Protein AF-A0A672J7B6-F1 (afdb_monomer_lite)

Secondary structure (DSSP, 8-state):
-----GGGGGG-EE-S---SSS---PPEEPPPTTEE-SSSBSPPPEEPP-TTTTTEEEEE--BTTBPPEEEEEPP-

InterPro domains:
  IPR001368 TNFR/NGFR cysteine-rich region [PF00020] (31-70)
  IPR001368 TNFR/NGFR cysteine-rich region [PS00652] (31-70)
  IPR001368 TNFR/NGFR cysteine-rich region [PS50050] (30-70)
  IPR001368 TNFR/NGFR cysteine-rich region [SM00208] (31-70)
  IPR047526 Tumor necrosis factor receptor superfamily member 19/27/EDAR [PTHR12120] (17-75)

pLDDT: mean 71.68, std 20.48, range [39.72, 97.25]

Structure (mmCIF, N/CA/C/O backbone):
data_AF-A0A672J7B6-F1
#
_entry.id   AF-A0A672J7B6-F1
#
loop_
_atom_site.group_PDB
_atom_site.id
_atom_site.type_symbol
_atom_site.label_atom_id
_atom_site.label_alt_id
_atom_site.label_comp_id
_atom_site.label_asym_id
_atom_site.label_entity_id
_atom_site.label_seq_id
_atom_site.pdbx_PDB_ins_code
_atom_site.Cartn_x
_atom_site.Cartn_y
_atom_site.Cartn_z
_atom_site.occupancy
_atom_site.B_iso_or_equiv
_atom_site.auth_seq_id
_atom_site.auth_comp_id
_atom_site.auth_asym_id
_atom_site.auth_atom_id
_atom_site.pdbx_PDB_model_num
ATOM 1 N N . MET A 1 1 ? 13.528 -19.540 -8.569 1.00 42.88 1 MET A N 1
ATOM 2 C CA . MET A 1 1 ? 14.124 -18.300 -9.129 1.00 42.88 1 MET A CA 1
ATOM 3 C C . MET A 1 1 ? 13.057 -17.739 -10.034 1.00 42.88 1 MET A C 1
ATOM 5 O O . MET A 1 1 ? 13.129 -17.854 -11.251 1.00 42.88 1 MET A O 1
ATOM 9 N N . ASP A 1 2 ? 11.974 -17.305 -9.410 1.00 41.06 2 ASP A N 1
ATOM 10 C CA . ASP A 1 2 ? 10.717 -17.079 -10.097 1.00 41.06 2 ASP A CA 1
ATOM 11 C C . ASP A 1 2 ? 10.774 -15.661 -10.642 1.00 41.06 2 ASP A C 1
ATOM 13 O O . ASP A 1 2 ? 10.568 -14.689 -9.919 1.00 41.06 2 ASP A O 1
ATOM 17 N N . ALA A 1 3 ? 11.191 -15.566 -11.906 1.00 40.09 3 ALA A N 1
ATOM 18 C CA . ALA A 1 3 ? 11.141 -14.343 -12.682 1.00 40.09 3 ALA A CA 1
ATOM 19 C C . ALA A 1 3 ? 9.686 -13.866 -12.687 1.00 40.09 3 ALA A C 1
ATOM 21 O O . ALA A 1 3 ? 8.818 -14.469 -13.321 1.00 40.09 3 ALA A O 1
ATOM 22 N N . LEU A 1 4 ? 9.411 -12.828 -11.902 1.00 47.78 4 LEU A N 1
ATOM 23 C CA . LEU A 1 4 ? 8.099 -12.209 -11.865 1.00 47.78 4 LEU A CA 1
ATOM 24 C C . LEU A 1 4 ? 7.844 -11.532 -13.222 1.00 47.78 4 LEU A C 1
ATOM 26 O O . LEU A 1 4 ? 8.774 -10.973 -13.811 1.00 47.78 4 LEU A O 1
ATOM 30 N N . PRO A 1 5 ? 6.610 -11.599 -13.741 1.00 43.47 5 PRO A N 1
ATOM 31 C CA . PRO A 1 5 ? 6.271 -11.032 -15.041 1.00 43.47 5 PRO A CA 1
ATOM 32 C C . PRO A 1 5 ? 6.515 -9.511 -15.062 1.00 43.47 5 PRO A C 1
ATOM 34 O O . PRO A 1 5 ? 6.506 -8.857 -14.021 1.00 43.47 5 PRO A O 1
ATOM 37 N N . ALA A 1 6 ? 6.771 -8.934 -16.240 1.00 45.59 6 ALA A N 1
ATOM 38 C CA . ALA A 1 6 ? 7.176 -7.530 -16.407 1.00 45.59 6 ALA A CA 1
ATOM 39 C C . ALA A 1 6 ? 6.169 -6.509 -15.823 1.00 45.59 6 ALA A C 1
ATOM 41 O O . ALA A 1 6 ? 6.547 -5.400 -15.452 1.00 45.59 6 ALA A O 1
ATOM 42 N N . ASP A 1 7 ? 4.902 -6.889 -15.665 1.00 46.50 7 ASP A N 1
ATOM 43 C CA . ASP A 1 7 ? 3.869 -6.136 -14.941 1.00 46.50 7 ASP A CA 1
ATOM 44 C C . ASP A 1 7 ? 4.121 -6.014 -13.421 1.00 46.50 7 ASP A C 1
ATOM 46 O O . ASP A 1 7 ? 3.630 -5.076 -12.789 1.00 46.50 7 ASP A O 1
ATOM 50 N N . ALA A 1 8 ? 4.963 -6.873 -12.836 1.00 45.22 8 ALA A N 1
ATOM 51 C CA . ALA A 1 8 ? 5.434 -6.782 -11.453 1.00 45.22 8 ALA A CA 1
ATOM 52 C C . ALA A 1 8 ? 6.642 -5.837 -11.272 1.00 45.22 8 ALA A C 1
ATOM 54 O O . ALA A 1 8 ? 6.897 -5.384 -10.153 1.00 45.22 8 ALA A O 1
ATOM 55 N N . CYS A 1 9 ? 7.356 -5.468 -12.349 1.00 49.44 9 CYS A N 1
ATOM 56 C CA . CYS A 1 9 ? 8.433 -4.461 -12.296 1.00 49.44 9 CYS A CA 1
ATOM 57 C C . CYS A 1 9 ? 7.919 -3.053 -11.965 1.00 49.44 9 CYS A C 1
ATOM 59 O O . CYS A 1 9 ? 8.705 -2.190 -11.577 1.00 49.44 9 CYS A O 1
ATOM 61 N N . LEU A 1 10 ? 6.612 -2.796 -12.086 1.00 53.22 10 LEU A N 1
ATOM 62 C CA . LEU A 1 10 ? 6.043 -1.468 -11.850 1.00 53.22 10 LEU A CA 1
ATOM 63 C C . LEU A 1 10 ? 6.216 -0.989 -10.395 1.00 53.22 10 LEU A C 1
ATOM 65 O O . LEU A 1 10 ? 5.938 0.171 -10.105 1.00 53.22 10 LEU A O 1
ATOM 69 N N . ARG A 1 11 ? 6.595 -1.882 -9.467 1.00 54.03 11 ARG A N 1
ATOM 70 C CA . ARG A 1 11 ? 6.647 -1.623 -8.015 1.00 54.03 11 ARG A CA 1
ATOM 71 C C . ARG A 1 11 ? 7.742 -2.422 -7.288 1.00 54.03 11 ARG A C 1
ATOM 73 O O . ARG A 1 11 ? 7.665 -2.640 -6.082 1.00 54.03 11 ARG A O 1
ATOM 80 N N . ALA A 1 12 ? 8.732 -2.893 -8.039 1.00 54.91 12 ALA A N 1
ATOM 81 C CA . ALA A 1 12 ? 9.886 -3.649 -7.563 1.00 54.91 12 ALA A CA 1
ATOM 82 C C . ALA A 1 12 ? 11.150 -2.774 -7.601 1.00 54.91 12 ALA A C 1
ATOM 84 O O . ALA A 1 12 ? 11.180 -1.755 -8.295 1.00 54.91 12 ALA A O 1
ATOM 85 N N . VAL A 1 13 ? 12.182 -3.171 -6.851 1.00 54.03 13 VAL A N 1
ATOM 86 C CA . VAL A 1 13 ? 13.435 -2.406 -6.735 1.00 54.03 13 VAL A CA 1
ATOM 87 C C . VAL A 1 13 ? 14.465 -2.943 -7.719 1.00 54.03 13 VAL A C 1
ATOM 89 O O . VAL A 1 13 ? 14.599 -4.158 -7.871 1.00 54.03 13 VAL A O 1
ATOM 92 N N . LEU A 1 14 ? 15.209 -2.053 -8.373 1.00 57.84 14 LEU A N 1
ATOM 93 C CA . LEU A 1 14 ? 16.392 -2.421 -9.152 1.00 57.84 14 LEU A CA 1
ATOM 94 C C . LEU A 1 14 ? 17.521 -2.847 -8.199 1.00 57.84 14 LEU A C 1
ATOM 96 O O . LEU A 1 14 ? 18.021 -2.029 -7.430 1.00 57.84 14 LEU A O 1
ATOM 100 N N . LEU A 1 15 ? 17.926 -4.123 -8.243 1.00 52.66 15 LEU A N 1
ATOM 101 C CA . LEU A 1 15 ? 18.988 -4.668 -7.375 1.00 52.66 15 LEU A CA 1
ATOM 102 C C . LEU A 1 15 ? 20.403 -4.512 -7.963 1.00 52.66 15 LEU A C 1
ATOM 104 O O . LEU A 1 15 ? 21.362 -5.047 -7.416 1.00 52.66 15 LEU A O 1
ATOM 108 N N . TRP A 1 16 ? 20.568 -3.764 -9.053 1.00 44.56 16 TRP A N 1
ATOM 109 C CA . TRP A 1 16 ? 21.889 -3.504 -9.616 1.00 44.56 16 TRP A CA 1
ATOM 110 C C . TRP A 1 16 ? 22.099 -2.003 -9.782 1.00 44.56 16 TRP A C 1
ATOM 112 O O . TRP A 1 16 ? 21.364 -1.349 -10.519 1.00 44.56 16 TRP A O 1
ATOM 122 N N . ASP A 1 17 ? 23.110 -1.471 -9.090 1.00 47.59 17 ASP A N 1
ATOM 123 C CA . ASP A 1 17 ? 23.763 -0.217 -9.458 1.00 47.59 17 ASP A CA 1
ATOM 124 C C . ASP A 1 17 ? 24.067 -0.265 -10.961 1.00 47.59 17 ASP A C 1
ATOM 126 O O . ASP A 1 17 ? 24.932 -1.021 -11.412 1.00 47.59 17 ASP A O 1
ATOM 130 N N . CYS A 1 18 ? 23.349 0.535 -11.748 1.00 45.62 18 CYS A N 1
ATOM 131 C CA . CYS A 1 18 ? 23.758 0.878 -13.099 1.00 45.62 18 CYS A CA 1
ATOM 132 C C . CYS A 1 18 ? 25.016 1.748 -12.989 1.00 45.62 18 CYS A C 1
ATOM 134 O O . CYS A 1 18 ? 24.952 2.977 -13.036 1.00 45.62 18 CYS A O 1
ATOM 136 N N . GLY A 1 19 ? 26.170 1.101 -12.813 1.00 39.72 19 GLY A N 1
ATOM 137 C CA . GLY A 1 19 ? 27.451 1.695 -13.153 1.00 39.72 19 GLY A CA 1
ATOM 138 C C . GLY A 1 19 ? 27.371 2.245 -14.577 1.00 39.72 19 GLY A C 1
ATOM 139 O O . GLY A 1 19 ? 26.824 1.612 -15.474 1.00 39.72 19 GLY A O 1
ATOM 140 N N . PHE A 1 20 ? 27.856 3.467 -14.746 1.00 43.56 20 PHE A N 1
ATOM 141 C CA . PHE A 1 20 ? 27.883 4.222 -15.992 1.00 43.56 20 PHE A CA 1
ATOM 142 C C . PHE A 1 20 ? 28.418 3.379 -17.169 1.00 43.56 20 PHE A C 1
ATOM 144 O O . PHE A 1 20 ? 29.622 3.152 -17.262 1.00 43.56 20 PHE A O 1
ATOM 151 N N . GLY A 1 21 ? 27.532 2.951 -18.074 1.00 43.16 21 GLY A N 1
ATOM 152 C CA . GLY A 1 21 ? 27.892 2.324 -19.349 1.00 43.16 21 GLY A CA 1
ATOM 153 C C . GLY A 1 21 ? 27.237 0.962 -19.583 1.00 43.16 21 GLY A C 1
ATOM 154 O O . GLY A 1 21 ? 27.347 0.061 -18.763 1.00 43.16 21 GLY A O 1
ATOM 155 N N . ASP A 1 22 ? 26.635 0.833 -20.763 1.00 40.59 22 ASP A N 1
ATOM 156 C CA . ASP A 1 22 ? 26.003 -0.356 -21.344 1.00 40.59 22 ASP A CA 1
ATOM 157 C C . ASP A 1 22 ? 24.595 -0.711 -20.840 1.00 40.59 22 ASP A C 1
ATOM 159 O O . ASP A 1 22 ? 24.322 -0.841 -19.650 1.00 40.59 22 ASP A O 1
ATOM 163 N N . GLY A 1 23 ? 23.669 -0.832 -21.796 1.00 45.50 23 GLY A N 1
ATOM 164 C CA . GLY A 1 23 ? 22.242 -1.088 -21.597 1.00 45.50 23 GLY A CA 1
ATOM 165 C C . GLY A 1 23 ? 21.945 -2.512 -21.132 1.00 45.50 23 GLY A C 1
ATOM 166 O O . GLY A 1 23 ? 21.273 -3.260 -21.835 1.00 45.50 23 GLY A O 1
ATOM 167 N N . GLY A 1 24 ? 22.452 -2.879 -19.955 1.00 40.72 24 GLY A N 1
ATOM 168 C CA . GLY A 1 24 ? 22.140 -4.129 -19.276 1.00 40.72 24 GLY A CA 1
ATOM 169 C C . GLY A 1 24 ? 20.708 -4.131 -18.746 1.00 40.72 24 GLY A C 1
ATOM 170 O O . GLY A 1 24 ? 20.262 -3.182 -18.101 1.00 40.72 24 GLY A O 1
ATOM 171 N N . GLU A 1 25 ? 19.982 -5.208 -19.025 1.00 48.72 25 GLU A N 1
ATOM 172 C CA . GLU A 1 25 ? 18.614 -5.434 -18.566 1.00 48.72 25 GLU A CA 1
ATOM 173 C C . GLU A 1 25 ? 18.580 -5.445 -17.026 1.00 48.72 25 GLU A C 1
ATOM 175 O O . GLU A 1 25 ? 19.075 -6.368 -16.378 1.00 48.72 25 GLU A O 1
ATOM 180 N N . GLY A 1 26 ? 18.040 -4.386 -16.415 1.00 51.59 26 GLY A N 1
ATOM 181 C CA . GLY A 1 26 ? 17.893 -4.303 -14.964 1.00 51.59 26 GLY A CA 1
ATOM 182 C C . GLY A 1 26 ? 16.956 -5.394 -14.449 1.00 51.59 26 GLY A C 1
ATOM 183 O O . GLY A 1 26 ? 15.817 -5.502 -14.899 1.00 51.59 26 GLY A O 1
ATOM 184 N N . VAL A 1 27 ? 17.414 -6.192 -13.482 1.00 55.62 27 VAL A N 1
ATOM 185 C CA . VAL A 1 27 ? 16.564 -7.196 -12.831 1.00 55.62 27 VAL A CA 1
ATOM 186 C C . VAL A 1 27 ? 15.769 -6.522 -11.718 1.00 55.62 27 VAL A C 1
ATOM 188 O O . VAL A 1 27 ? 16.334 -6.032 -10.737 1.00 55.62 27 VAL A O 1
ATOM 191 N N . CYS A 1 28 ? 14.446 -6.504 -11.864 1.00 62.22 28 CYS A N 1
ATOM 192 C CA . CYS A 1 28 ? 13.544 -6.098 -10.795 1.00 62.22 28 CYS A CA 1
ATOM 193 C C . CYS A 1 28 ? 13.403 -7.229 -9.779 1.00 62.22 28 CYS A C 1
ATOM 195 O O . CYS A 1 28 ? 13.057 -8.355 -10.144 1.00 62.22 28 CYS A O 1
ATOM 197 N N . VAL A 1 29 ? 13.599 -6.920 -8.500 1.00 67.69 29 VAL A N 1
ATOM 198 C CA . VAL A 1 29 ? 13.325 -7.861 -7.409 1.00 67.69 29 VAL A CA 1
ATOM 199 C C . VAL A 1 29 ? 12.138 -7.387 -6.580 1.00 67.69 29 VAL A C 1
ATOM 201 O O . VAL A 1 29 ? 12.022 -6.208 -6.231 1.00 67.69 29 VAL A O 1
ATOM 204 N N . SER A 1 30 ? 11.234 -8.312 -6.262 1.00 71.69 30 SER A N 1
ATOM 205 C CA . SER A 1 30 ? 10.152 -8.053 -5.313 1.00 71.69 30 SER A CA 1
ATOM 206 C C . SER A 1 30 ? 10.712 -7.755 -3.927 1.00 71.69 30 SER A C 1
ATOM 208 O O . SER A 1 30 ? 11.708 -8.352 -3.515 1.00 71.69 30 SER A O 1
ATOM 210 N N . CYS A 1 31 ? 10.032 -6.887 -3.178 1.00 79.31 31 CYS A N 1
ATOM 211 C CA . CYS A 1 31 ? 10.355 -6.690 -1.772 1.00 79.31 31 CYS A CA 1
ATOM 212 C C . CYS A 1 31 ? 10.185 -7.988 -0.977 1.00 79.31 31 CYS A C 1
ATOM 214 O O . CYS A 1 31 ? 9.220 -8.724 -1.178 1.00 79.31 31 CYS A O 1
ATOM 216 N N . GLU A 1 32 ? 11.128 -8.236 -0.067 1.00 81.88 32 GLU A N 1
ATOM 217 C CA . GLU A 1 32 ? 11.050 -9.332 0.898 1.00 81.88 32 GLU A CA 1
ATOM 218 C C . GLU A 1 32 ? 9.800 -9.214 1.781 1.00 81.88 32 GLU A C 1
ATOM 220 O O . GLU A 1 32 ? 9.246 -8.123 1.967 1.00 81.88 32 GLU A O 1
ATOM 225 N N . ASP A 1 33 ? 9.396 -10.332 2.384 1.00 81.31 33 ASP A N 1
ATOM 226 C CA . ASP A 1 33 ? 8.289 -10.368 3.335 1.00 81.31 33 ASP A CA 1
ATOM 227 C C . ASP A 1 33 ? 8.434 -9.300 4.430 1.00 81.31 33 ASP A C 1
ATOM 229 O O . ASP A 1 33 ? 9.477 -9.130 5.066 1.00 81.31 33 ASP A O 1
ATOM 233 N N . GLY A 1 34 ? 7.352 -8.555 4.662 1.00 84.56 34 GLY A N 1
ATOM 234 C CA . GLY A 1 34 ? 7.351 -7.442 5.613 1.00 84.56 34 GLY A CA 1
ATOM 235 C C . GLY A 1 34 ? 7.978 -6.148 5.081 1.00 84.56 34 GLY A C 1
ATOM 236 O O . GLY A 1 34 ? 8.184 -5.209 5.864 1.00 84.56 34 GLY A O 1
ATOM 237 N N . ARG A 1 35 ? 8.236 -6.053 3.771 1.00 85.56 35 ARG A N 1
ATOM 238 C CA . ARG A 1 35 ? 8.594 -4.806 3.091 1.00 85.56 35 ARG A CA 1
ATOM 239 C C . ARG A 1 35 ? 7.732 -4.532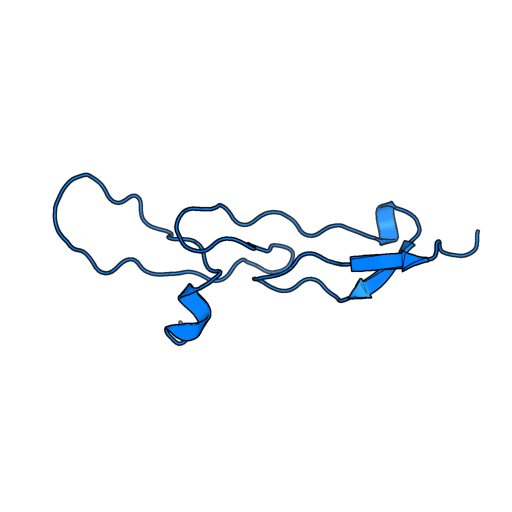 1.857 1.00 85.56 35 ARG A C 1
ATOM 241 O O . ARG A 1 35 ? 7.168 -5.442 1.263 1.00 85.56 35 ARG A O 1
ATOM 248 N N . PHE A 1 36 ? 7.680 -3.263 1.458 1.00 84.81 36 PHE A N 1
ATOM 249 C CA . PHE A 1 36 ? 6.946 -2.794 0.287 1.00 84.81 36 PHE A CA 1
ATOM 250 C C . PHE A 1 36 ? 7.666 -1.647 -0.432 1.00 84.81 36 PHE A C 1
ATOM 252 O O . PHE A 1 36 ? 8.430 -0.904 0.186 1.00 84.81 36 PHE A O 1
ATOM 259 N N . SER A 1 37 ? 7.375 -1.453 -1.717 1.00 80.75 37 SER A N 1
ATOM 260 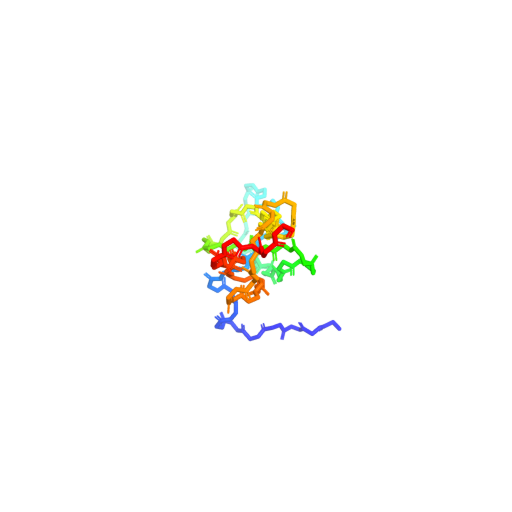C CA . SER A 1 37 ? 7.688 -0.221 -2.449 1.00 80.75 37 SER A CA 1
ATOM 261 C C . SER A 1 37 ? 6.464 0.258 -3.224 1.00 80.75 37 SER A C 1
ATOM 263 O O . SER A 1 37 ? 5.810 -0.513 -3.918 1.00 80.75 37 SER A O 1
ATOM 265 N N . THR A 1 38 ? 6.133 1.542 -3.108 1.00 75.81 38 THR A N 1
ATOM 266 C CA . THR A 1 38 ? 5.056 2.173 -3.893 1.00 75.81 38 THR A CA 1
ATOM 267 C C . THR A 1 38 ? 5.557 2.781 -5.198 1.00 75.81 38 THR A C 1
ATOM 269 O O . THR A 1 38 ? 4.750 3.174 -6.036 1.00 75.81 38 THR A O 1
ATOM 272 N N . GLU A 1 39 ? 6.874 2.896 -5.351 1.00 66.12 39 GLU A N 1
ATOM 273 C CA . GLU A 1 39 ? 7.534 3.553 -6.475 1.00 66.12 39 GLU A CA 1
ATOM 274 C C . GLU A 1 39 ? 8.244 2.496 -7.331 1.00 66.12 39 GLU A C 1
ATOM 276 O O . GLU A 1 39 ? 8.843 1.553 -6.803 1.00 66.12 39 GLU A O 1
ATOM 281 N N . ALA A 1 40 ? 8.162 2.651 -8.653 1.00 61.50 40 ALA A N 1
ATOM 282 C CA . ALA A 1 40 ? 8.913 1.840 -9.606 1.00 61.50 40 ALA A CA 1
ATOM 283 C C . ALA A 1 40 ? 10.396 2.251 -9.613 1.00 61.50 40 ALA A C 1
ATOM 285 O O . ALA A 1 40 ? 10.716 3.427 -9.425 1.00 61.50 40 ALA A O 1
ATOM 286 N N . GLY A 1 41 ? 11.302 1.320 -9.921 1.00 62.00 41 GLY A N 1
ATOM 287 C CA . GLY A 1 41 ? 12.702 1.638 -10.221 1.00 62.00 41 GLY A CA 1
ATOM 288 C C . GLY A 1 41 ? 13.640 1.510 -9.020 1.00 62.00 41 GLY A C 1
ATOM 289 O O . GLY A 1 41 ? 13.720 0.456 -8.404 1.00 62.00 41 GLY A O 1
ATOM 290 N N . VAL A 1 42 ? 14.414 2.554 -8.711 1.00 59.28 42 VAL A N 1
ATOM 291 C CA . VAL A 1 42 ? 15.512 2.505 -7.714 1.00 59.28 42 VAL A CA 1
ATOM 292 C C . VAL A 1 42 ? 15.053 2.773 -6.274 1.00 59.28 42 VAL A C 1
ATOM 294 O O . VAL A 1 42 ? 15.870 2.844 -5.356 1.00 59.28 42 VAL A O 1
ATOM 297 N N . ALA A 1 43 ? 13.752 2.971 -6.055 1.00 67.69 43 ALA A N 1
ATOM 298 C CA . ALA A 1 43 ? 13.228 3.270 -4.730 1.00 67.69 43 ALA A CA 1
ATOM 299 C C . ALA A 1 43 ? 13.415 2.062 -3.796 1.00 67.69 43 ALA A C 1
ATOM 301 O O . ALA A 1 43 ? 12.996 0.966 -4.146 1.00 67.69 43 ALA A O 1
ATOM 302 N N . PRO A 1 44 ? 14.009 2.217 -2.601 1.00 73.19 44 PRO A N 1
ATOM 303 C CA . PRO A 1 44 ? 14.262 1.085 -1.719 1.00 73.19 44 PRO A CA 1
ATOM 304 C C . PRO A 1 44 ? 12.970 0.548 -1.091 1.00 73.19 44 PRO A C 1
ATOM 306 O O . PRO A 1 44 ? 12.097 1.313 -0.674 1.00 73.19 44 PRO A O 1
ATOM 309 N N . CYS A 1 45 ? 12.904 -0.773 -0.907 1.00 82.19 45 CYS A N 1
ATOM 310 C CA . CYS A 1 45 ? 11.842 -1.428 -0.148 1.00 82.19 45 CYS A CA 1
ATOM 311 C C . CYS A 1 45 ? 11.803 -0.908 1.296 1.00 82.19 45 CYS A C 1
ATOM 313 O O . CYS A 1 45 ? 12.764 -1.065 2.058 1.00 82.19 45 CYS A O 1
ATOM 315 N N . ARG A 1 46 ? 10.672 -0.343 1.712 1.00 86.31 46 ARG A N 1
ATOM 316 C CA . ARG A 1 46 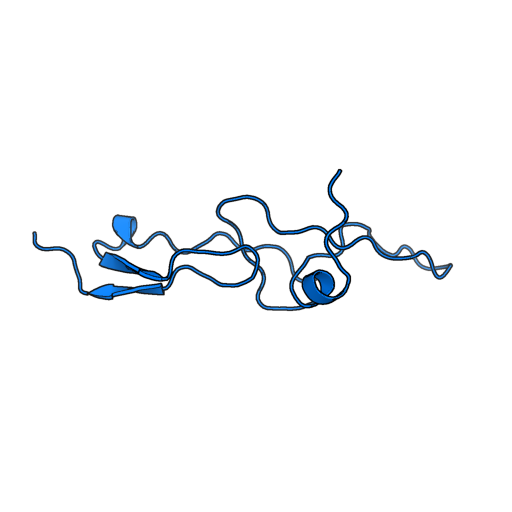? 10.425 0.171 3.066 1.00 86.31 46 ARG A CA 1
ATOM 317 C C . ARG A 1 46 ? 9.781 -0.909 3.928 1.00 86.31 46 ARG A C 1
ATOM 319 O O . ARG A 1 46 ? 9.108 -1.792 3.413 1.00 86.31 46 ARG A O 1
ATOM 326 N N . ARG A 1 47 ? 9.996 -0.870 5.246 1.00 90.56 47 ARG A N 1
ATOM 327 C CA . ARG A 1 47 ? 9.329 -1.804 6.171 1.00 90.56 47 ARG A CA 1
ATOM 328 C C . ARG A 1 47 ? 7.845 -1.480 6.262 1.00 90.56 47 ARG A C 1
ATOM 330 O O . ARG A 1 47 ? 7.495 -0.308 6.367 1.00 90.56 47 ARG A O 1
ATOM 337 N N . CYS A 1 48 ? 7.013 -2.512 6.294 1.00 93.94 48 CYS A N 1
ATOM 338 C CA . CYS A 1 48 ? 5.583 -2.337 6.487 1.00 93.94 48 CYS A CA 1
ATOM 339 C C . CYS A 1 48 ? 5.263 -1.789 7.882 1.00 93.94 48 CYS A C 1
ATOM 341 O O . CYS A 1 48 ? 5.884 -2.167 8.884 1.00 93.94 48 CYS A O 1
ATOM 343 N N . THR A 1 49 ? 4.232 -0.960 7.958 1.00 94.81 49 THR A N 1
ATOM 344 C CA . THR A 1 49 ? 3.659 -0.454 9.198 1.00 94.81 49 THR A CA 1
ATOM 345 C C . THR A 1 49 ? 3.120 -1.609 10.045 1.00 94.81 49 THR A C 1
ATOM 347 O O . THR A 1 49 ? 2.404 -2.493 9.567 1.00 94.81 49 THR A O 1
ATOM 350 N N . GLN A 1 50 ? 3.445 -1.601 11.341 1.00 95.19 50 GLN A N 1
ATOM 351 C CA . GLN A 1 50 ? 3.011 -2.623 12.296 1.00 95.19 50 GLN A CA 1
ATOM 352 C C . GLN A 1 50 ? 1.834 -2.123 13.140 1.00 95.19 50 GLN A C 1
ATOM 354 O O . GLN A 1 50 ? 2.019 -1.559 14.218 1.00 95.19 50 GLN A O 1
ATOM 359 N N . CYS A 1 51 ? 0.602 -2.378 12.689 1.00 95.62 51 CYS A N 1
ATOM 360 C CA . CYS A 1 51 ? -0.601 -1.876 13.370 1.00 95.62 51 CYS A CA 1
ATOM 361 C C . CYS A 1 51 ? -0.730 -2.344 14.826 1.00 95.62 51 CYS A C 1
ATOM 363 O O . CYS A 1 51 ? -1.226 -1.597 15.666 1.00 95.62 51 CYS A O 1
ATOM 365 N N . ARG A 1 52 ? -0.225 -3.541 15.158 1.00 91.50 52 ARG A N 1
ATOM 366 C CA . ARG A 1 52 ? -0.231 -4.055 16.537 1.00 91.50 52 ARG A CA 1
ATOM 367 C C . ARG A 1 52 ? 0.575 -3.182 17.498 1.00 91.50 52 ARG A C 1
ATOM 369 O O . ARG A 1 52 ? 0.109 -2.942 18.603 1.00 91.50 52 ARG A O 1
ATOM 376 N N . VAL A 1 53 ? 1.731 -2.664 17.073 1.00 94.19 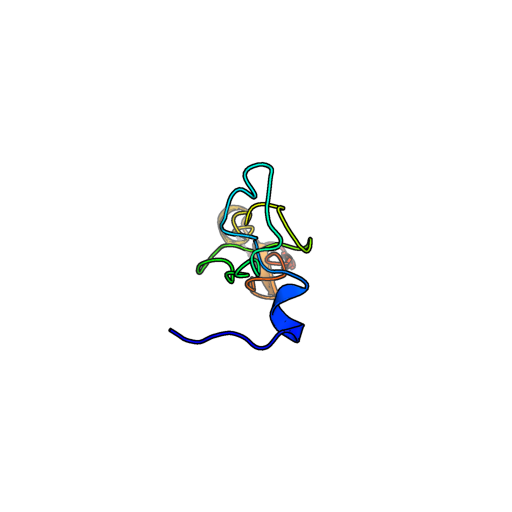53 VAL A N 1
ATOM 377 C CA . VAL A 1 53 ? 2.556 -1.749 17.889 1.00 94.19 53 VAL A CA 1
ATOM 378 C C . VAL A 1 53 ? 1.809 -0.440 18.156 1.00 94.19 53 VAL A C 1
ATOM 380 O O . VAL A 1 53 ? 1.950 0.160 19.216 1.00 94.19 53 VAL A O 1
ATOM 383 N N . LEU A 1 54 ? 0.951 -0.034 17.219 1.00 94.19 54 LEU A N 1
ATOM 384 C CA . LEU A 1 54 ? 0.090 1.140 17.344 1.00 94.19 54 LEU A CA 1
ATOM 385 C C . LEU A 1 54 ? -1.213 0.862 18.118 1.00 94.19 54 LEU A C 1
ATOM 387 O O . LEU A 1 54 ? -2.051 1.756 18.202 1.00 94.19 54 LEU A O 1
ATOM 391 N N . ASN A 1 55 ? -1.419 -0.348 18.659 1.00 95.00 55 ASN A N 1
ATOM 392 C CA . ASN A 1 55 ? -2.696 -0.804 19.224 1.00 95.00 55 ASN A CA 1
ATOM 393 C C . ASN A 1 55 ? -3.875 -0.620 18.255 1.00 95.00 55 ASN A C 1
ATOM 395 O O . ASN A 1 55 ? -4.953 -0.171 18.642 1.00 95.00 55 ASN A O 1
ATOM 399 N N . ARG A 1 56 ? -3.674 -0.950 16.977 1.00 96.44 56 ARG A N 1
ATOM 400 C CA . ARG A 1 56 ? -4.678 -0.847 15.910 1.00 96.44 56 ARG A CA 1
ATOM 401 C C . ARG A 1 56 ? -4.869 -2.179 15.193 1.00 96.44 56 ARG A C 1
ATOM 403 O O . ARG A 1 56 ? -3.950 -2.997 15.099 1.00 96.44 56 ARG A O 1
ATOM 410 N N . ARG A 1 57 ? -6.070 -2.387 14.653 1.00 95.75 57 ARG A N 1
ATOM 411 C CA . ARG A 1 57 ? -6.391 -3.534 13.796 1.00 95.75 57 ARG A CA 1
ATOM 412 C C . ARG A 1 57 ? -5.737 -3.369 12.420 1.00 95.75 57 ARG A C 1
ATOM 414 O O . ARG A 1 57 ? -5.624 -2.259 11.913 1.00 95.75 57 ARG A O 1
ATOM 421 N N . VAL A 1 58 ? -5.310 -4.477 11.817 1.00 95.88 58 VAL A N 1
ATOM 422 C CA . VAL A 1 58 ? -4.904 -4.504 10.405 1.00 95.88 58 VAL A CA 1
ATOM 423 C C . VAL A 1 58 ? -6.165 -4.560 9.549 1.00 95.88 58 VAL A C 1
ATOM 425 O O . VAL A 1 58 ? -6.924 -5.525 9.653 1.00 95.88 58 VAL A O 1
ATOM 428 N N . ASP A 1 59 ? -6.384 -3.543 8.723 1.00 96.25 59 ASP A N 1
ATOM 429 C CA . ASP A 1 59 ? -7.494 -3.520 7.765 1.00 96.25 59 ASP A CA 1
ATOM 430 C C . ASP A 1 59 ? -7.065 -4.058 6.406 1.00 96.25 59 ASP A C 1
ATOM 432 O O . ASP A 1 59 ? -7.794 -4.834 5.797 1.00 96.25 59 ASP A O 1
ATOM 436 N N . THR A 1 60 ? -5.863 -3.697 5.954 1.00 95.12 60 THR A N 1
ATOM 437 C CA . THR A 1 60 ? -5.242 -4.265 4.749 1.00 95.12 60 THR A CA 1
ATOM 438 C C . THR A 1 60 ? -3.846 -4.755 5.096 1.00 95.12 60 THR A C 1
ATOM 440 O O . THR A 1 60 ? -3.073 -4.026 5.720 1.00 95.12 60 THR A O 1
ATOM 443 N N . ALA A 1 61 ? -3.538 -5.997 4.727 1.00 92.44 61 ALA A N 1
ATOM 444 C CA . ALA A 1 61 ? -2.216 -6.575 4.931 1.00 92.44 61 ALA A CA 1
ATOM 445 C C . ALA A 1 61 ? -1.177 -5.902 4.027 1.00 92.44 61 ALA A C 1
ATOM 447 O O . ALA A 1 61 ? -1.504 -5.425 2.939 1.00 92.44 61 ALA A O 1
ATOM 448 N N . CYS A 1 62 ? 0.077 -5.892 4.474 1.00 90.44 62 CYS A N 1
ATOM 449 C CA . CYS A 1 62 ? 1.169 -5.444 3.625 1.00 90.44 62 CYS A CA 1
ATOM 450 C C . CYS A 1 62 ? 1.324 -6.354 2.405 1.00 90.44 62 CYS A C 1
ATOM 452 O O . CYS A 1 62 ? 1.131 -7.568 2.500 1.00 90.44 62 CYS A O 1
ATOM 454 N N . SER A 1 63 ? 1.726 -5.769 1.285 1.00 86.06 63 SER A N 1
ATOM 455 C CA . SER A 1 63 ? 2.160 -6.498 0.098 1.00 86.06 63 SER A CA 1
ATOM 456 C C . SER A 1 63 ? 3.518 -5.959 -0.347 1.00 86.06 63 SER A C 1
ATOM 458 O O . SER A 1 63 ? 3.876 -4.850 0.047 1.00 86.06 63 SER A O 1
ATOM 460 N N . PRO A 1 64 ? 4.243 -6.647 -1.245 1.00 80.25 64 PRO A N 1
ATOM 461 C CA . PRO A 1 64 ? 5.490 -6.126 -1.811 1.00 80.25 64 PRO A CA 1
ATOM 462 C C . PRO A 1 64 ? 5.354 -4.741 -2.463 1.00 80.25 64 PRO A C 1
ATOM 464 O O . PRO A 1 64 ? 6.354 -4.086 -2.740 1.00 80.25 64 PRO A O 1
ATOM 467 N N . THR A 1 65 ? 4.121 -4.281 -2.694 1.00 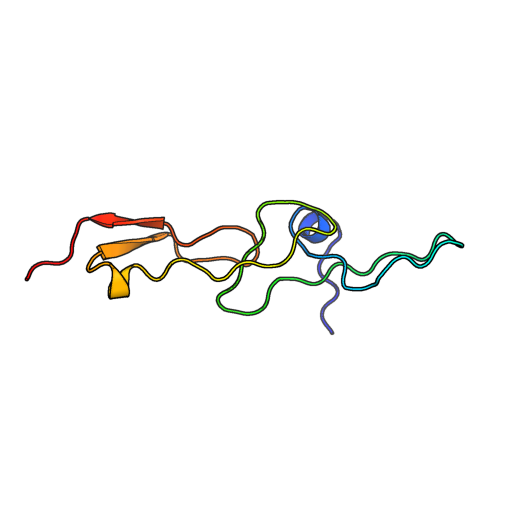79.38 65 THR A N 1
ATOM 468 C CA . THR A 1 65 ? 3.819 -3.056 -3.428 1.00 79.38 65 THR A CA 1
ATOM 469 C C . THR A 1 65 ? 2.971 -2.031 -2.669 1.00 79.38 65 THR A C 1
ATOM 471 O O . THR A 1 65 ? 2.650 -0.965 -3.199 1.00 79.38 65 THR A O 1
ATOM 474 N N . SER A 1 66 ? 2.554 -2.349 -1.442 1.00 86.12 66 SER A N 1
ATOM 475 C CA . SER A 1 66 ? 1.666 -1.503 -0.646 1.00 86.12 66 SER A CA 1
ATOM 476 C C . SER A 1 66 ? 1.911 -1.692 0.843 1.00 86.12 66 SER A C 1
ATOM 478 O O . SER A 1 66 ? 2.046 -2.823 1.308 1.00 86.12 66 SER A O 1
ATOM 480 N N . ASP A 1 67 ? 1.886 -0.596 1.596 1.00 92.31 67 ASP A N 1
ATOM 481 C CA . ASP A 1 67 ? 1.991 -0.660 3.052 1.00 92.31 67 ASP A CA 1
ATOM 482 C C . ASP A 1 67 ? 0.771 -1.348 3.695 1.00 92.31 67 ASP A C 1
ATOM 484 O O . ASP A 1 67 ? -0.311 -1.429 3.107 1.00 92.31 67 ASP A O 1
ATOM 488 N N . THR A 1 68 ? 0.932 -1.791 4.941 1.00 95.00 68 THR A N 1
ATOM 489 C CA . THR A 1 68 ? -0.175 -2.172 5.818 1.00 95.00 68 THR A CA 1
ATOM 490 C C . THR A 1 68 ? -1.073 -0.963 6.086 1.00 95.00 68 THR A C 1
ATOM 492 O O . THR A 1 68 ? -0.599 0.093 6.507 1.00 95.00 68 THR A O 1
ATOM 495 N N . VAL A 1 69 ? -2.389 -1.135 5.964 1.00 96.00 69 VAL A N 1
ATOM 496 C CA . VAL A 1 69 ? -3.368 -0.115 6.372 1.00 96.00 69 VAL A CA 1
ATOM 497 C C . VAL A 1 69 ? -3.913 -0.458 7.755 1.00 96.00 69 VAL A C 1
ATOM 499 O O . VAL A 1 69 ? -4.450 -1.549 7.971 1.00 96.00 69 VAL A O 1
ATOM 502 N N . CYS A 1 70 ? -3.781 0.478 8.699 1.00 97.25 70 CYS A N 1
ATOM 503 C CA . CYS A 1 70 ? -4.235 0.305 10.078 1.00 97.25 70 CYS A CA 1
ATOM 504 C C . CYS A 1 70 ? -5.614 0.925 10.325 1.00 97.25 70 CYS A C 1
ATOM 506 O O . CYS A 1 70 ? -5.775 2.148 10.278 1.00 97.25 70 CYS A O 1
ATOM 508 N N . GLY A 1 71 ? -6.563 0.080 10.713 1.00 95.44 71 GLY A N 1
ATOM 509 C CA . GLY A 1 71 ? -7.927 0.438 11.084 1.00 95.44 71 GLY A CA 1
ATOM 510 C C . GLY A 1 71 ? -8.087 0.924 12.512 1.00 95.44 71 GLY A C 1
ATOM 511 O O . GLY A 1 71 ? -7.146 1.424 13.127 1.00 95.44 71 GLY A O 1
ATOM 512 N N . GLN A 1 72 ? -9.291 0.761 13.057 1.00 95.75 72 GLN A N 1
ATOM 513 C CA . GLN A 1 72 ? -9.638 1.175 14.418 1.00 95.75 72 GLN A CA 1
ATOM 514 C C . GLN A 1 72 ? -8.671 0.671 15.503 1.00 95.75 72 GLN A C 1
ATOM 516 O O . GLN A 1 72 ? -8.020 -0.373 15.377 1.00 95.75 72 GLN A O 1
ATOM 521 N N . CYS A 1 73 ? -8.620 1.427 16.602 1.00 95.56 73 CYS A N 1
ATOM 522 C CA . CYS A 1 73 ? -7.911 1.036 17.813 1.00 95.56 73 CYS A CA 1
ATOM 523 C C . CYS A 1 73 ? -8.465 -0.285 18.365 1.00 95.56 73 CYS A C 1
ATOM 525 O O . CYS A 1 73 ? -9.668 -0.542 18.310 1.00 95.56 73 CYS A O 1
ATOM 527 N N . LEU A 1 74 ? -7.577 -1.113 18.906 1.00 91.69 74 LEU A N 1
ATOM 528 C CA . LEU A 1 74 ? -7.946 -2.327 19.618 1.00 91.69 74 LEU A CA 1
ATOM 529 C C . LEU A 1 74 ? -8.531 -1.962 20.993 1.00 91.69 74 LEU A C 1
ATOM 531 O O . LEU A 1 74 ? -8.100 -0.968 21.589 1.00 91.69 74 LEU A O 1
ATOM 535 N N . PRO A 1 75 ? -9.509 -2.735 21.497 1.00 87.06 75 PRO A N 1
ATOM 536 C CA . PRO A 1 75 ? -9.997 -2.566 22.859 1.00 87.06 75 PRO A CA 1
ATOM 537 C C . PRO A 1 75 ? -8.844 -2.759 23.851 1.00 87.06 75 PRO A C 1
ATOM 539 O O . PRO A 1 75 ? -7.982 -3.617 23.644 1.00 87.06 75 PRO A O 1
ATOM 542 N N . ARG A 1 76 ? -8.822 -1.914 24.884 1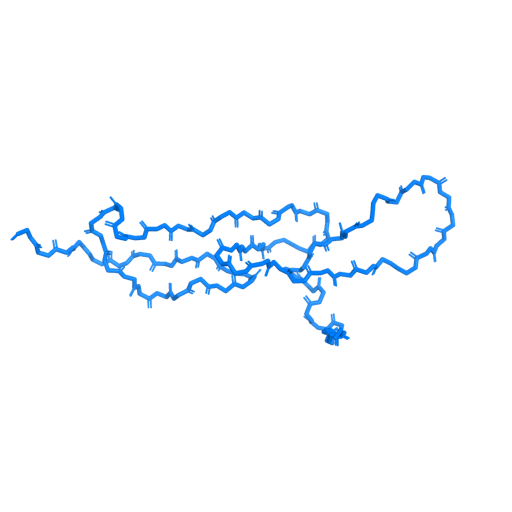.00 73.00 76 ARG A N 1
ATOM 543 C CA . ARG A 1 76 ? -7.880 -2.012 26.002 1.00 73.00 76 ARG A CA 1
ATOM 544 C C . ARG A 1 76 ? -8.330 -3.039 27.026 1.00 73.00 76 ARG A C 1
ATOM 546 O O . ARG A 1 76 ? -9.561 -3.177 27.196 1.00 73.00 76 ARG A O 1
#

Radius of gyration: 15.81 Å; chains: 1; bounding box: 38×22×48 Å

Sequence (76 aa):
MDALPADACLRAVLLWDCGFGDGGEGVCVSCEDGRFSTEAGVAPCRRCTQCRVLNRRVDTACSPTSDTVCGQCLPR

Foldseek 3Di:
DDQDPPVVLQWFAQPDDPDPDDDDDTRGDQDDPQWAGQGHYHDDTDGADDLVVVQFDFPDPDDSRDHTDTHDHHDD

Organism: Salarias fasciatus (NCBI:txid181472)